Protein AF-A0A2M9P3H0-F1 (afdb_monomer)

Solvent-accessible surface area (backbone atoms only — not comparable to full-atom values): 3738 Å² total; per-residue (Å²): 113,69,70,59,52,53,53,50,52,52,53,52,52,50,53,50,49,54,54,53,63,57,58,56,76,47,36,31,93,84,78,67,42,66,44,51,74,51,75,42,67,54,97,88,38,84,70,46,72,50,79,43,42,62,73,68,55,60,73,73,109

Structure (mmCIF, N/CA/C/O backbone):
data_AF-A0A2M9P3H0-F1
#
_entry.id   AF-A0A2M9P3H0-F1
#
loop_
_atom_site.group_PDB
_atom_site.id
_atom_site.type_symbol
_atom_site.label_atom_id
_atom_site.label_alt_id
_atom_site.label_comp_id
_atom_site.label_asym_id
_atom_site.label_entity_id
_atom_site.label_seq_id
_atom_site.pdbx_PDB_ins_code
_atom_site.Cartn_x
_atom_site.Cartn_y
_atom_site.Cartn_z
_atom_site.occupancy
_atom_site.B_iso_or_equiv
_atom_site.auth_seq_id
_atom_site.auth_comp_id
_atom_site.auth_asym_id
_atom_site.auth_atom_id
_atom_site.pdbx_PDB_model_num
ATOM 1 N N . ARG A 1 1 ? -22.470 -11.151 31.118 1.00 63.28 1 ARG A N 1
ATOM 2 C CA . ARG A 1 1 ? -22.854 -10.232 30.009 1.00 63.28 1 ARG A CA 1
ATOM 3 C C . ARG A 1 1 ? -21.796 -9.155 29.731 1.00 63.28 1 ARG A C 1
ATOM 5 O O . ARG A 1 1 ? -21.403 -9.017 28.583 1.00 63.28 1 ARG A O 1
ATOM 12 N N . LEU A 1 2 ? -21.289 -8.436 30.743 1.00 73.94 2 LEU A N 1
ATOM 13 C CA . LEU A 1 2 ? -20.244 -7.408 30.564 1.00 73.94 2 LEU A CA 1
ATOM 14 C C . LEU A 1 2 ? -18.924 -7.969 29.997 1.00 73.94 2 LEU A C 1
ATOM 16 O O . LEU A 1 2 ? -18.391 -7.434 29.034 1.00 73.94 2 LEU A O 1
ATOM 20 N N . GLN A 1 3 ? -18.459 -9.113 30.511 1.00 74.56 3 GLN A N 1
ATOM 21 C CA . GLN A 1 3 ? -17.231 -9.768 30.034 1.00 74.56 3 GLN A CA 1
ATOM 22 C C . GLN A 1 3 ? -17.281 -10.183 28.551 1.00 74.56 3 GLN A C 1
ATOM 24 O O . GLN A 1 3 ? -16.273 -10.112 27.859 1.00 74.56 3 GLN A O 1
ATOM 29 N N . GLN A 1 4 ? -18.450 -10.580 28.034 1.00 71.81 4 GLN A N 1
ATOM 30 C CA . GLN A 1 4 ? -18.614 -10.917 26.613 1.00 71.81 4 GLN A CA 1
ATOM 31 C C . GLN A 1 4 ? -18.531 -9.673 25.722 1.00 71.81 4 GLN A C 1
ATOM 33 O O . GLN A 1 4 ? -17.922 -9.728 24.659 1.00 71.81 4 GLN A O 1
ATOM 38 N N . LYS A 1 5 ? -19.085 -8.541 26.177 1.00 67.31 5 LYS A N 1
ATOM 39 C CA . LYS A 1 5 ? -18.983 -7.260 25.466 1.00 67.31 5 LYS A CA 1
ATOM 40 C C . LYS A 1 5 ? -17.543 -6.749 25.424 1.00 67.31 5 LYS A C 1
ATOM 42 O O . LYS A 1 5 ? -17.088 -6.342 24.366 1.00 67.31 5 LYS A O 1
ATOM 47 N N . LEU A 1 6 ? -16.811 -6.843 26.537 1.00 72.19 6 LEU A N 1
ATOM 48 C CA . LEU A 1 6 ? -15.395 -6.460 26.592 1.00 72.19 6 LEU A CA 1
ATOM 49 C C . LEU A 1 6 ? -14.532 -7.313 25.652 1.00 72.19 6 LEU A C 1
ATOM 51 O O . LEU A 1 6 ? -13.688 -6.775 24.947 1.00 72.19 6 LEU A O 1
ATOM 55 N N . ARG A 1 7 ? -14.791 -8.626 25.575 1.00 70.56 7 ARG A N 1
ATOM 56 C CA . ARG A 1 7 ? -14.114 -9.514 24.614 1.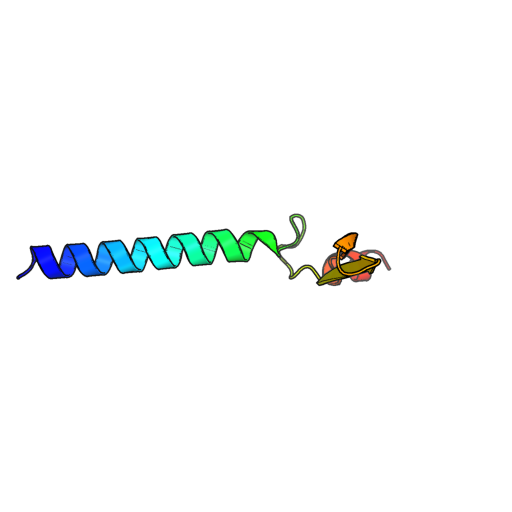00 70.56 7 ARG A CA 1
ATOM 57 C C . ARG A 1 7 ? -14.434 -9.169 23.159 1.00 70.56 7 ARG A C 1
ATOM 59 O O . ARG A 1 7 ? -13.551 -9.275 22.321 1.00 70.56 7 ARG A O 1
ATOM 66 N N . ALA A 1 8 ? -15.671 -8.778 22.854 1.00 70.00 8 ALA A N 1
ATOM 67 C CA . ALA A 1 8 ? -16.036 -8.337 21.510 1.00 70.00 8 ALA A CA 1
ATOM 68 C C . ALA A 1 8 ? -15.313 -7.034 21.139 1.00 70.00 8 ALA A C 1
ATOM 70 O O . ALA A 1 8 ? -14.698 -6.968 20.084 1.00 70.00 8 ALA A O 1
ATOM 71 N N . ILE A 1 9 ? -15.310 -6.042 22.037 1.00 72.75 9 ILE A N 1
ATOM 72 C CA . ILE A 1 9 ? -14.594 -4.772 21.839 1.00 72.75 9 ILE A CA 1
ATOM 73 C C . ILE A 1 9 ? -13.100 -5.024 21.604 1.00 72.75 9 ILE A C 1
ATOM 75 O O . ILE A 1 9 ? -12.569 -4.525 20.623 1.00 72.75 9 ILE A O 1
ATOM 79 N N . ALA A 1 10 ? -12.460 -5.857 22.433 1.00 73.00 10 ALA A N 1
ATOM 80 C CA . ALA A 1 10 ? -11.043 -6.198 22.294 1.00 73.00 10 ALA A CA 1
ATOM 81 C C . ALA A 1 10 ? -10.710 -6.827 20.926 1.00 73.00 10 ALA A C 1
ATOM 83 O O . ALA A 1 10 ? -9.736 -6.438 20.288 1.00 73.00 10 ALA A O 1
ATOM 84 N N . LYS A 1 11 ? -11.553 -7.749 20.442 1.00 70.25 11 LYS A N 1
ATOM 85 C CA . LYS A 1 11 ? -11.390 -8.357 19.112 1.00 70.25 11 LYS A CA 1
ATOM 86 C C . LYS A 1 11 ? -11.542 -7.343 17.980 1.00 70.25 11 LYS A C 1
ATOM 88 O O . LYS A 1 11 ? -10.809 -7.411 17.003 1.00 70.25 11 LYS A O 1
ATOM 93 N N . HIS A 1 12 ? -12.482 -6.408 18.105 1.00 70.88 12 HIS A N 1
ATOM 94 C CA . HIS A 1 12 ? -12.661 -5.352 17.108 1.00 70.88 12 HIS A CA 1
ATOM 95 C C . HIS A 1 12 ? -11.499 -4.355 17.113 1.00 70.88 12 HIS A C 1
ATOM 97 O O . HIS A 1 12 ? -1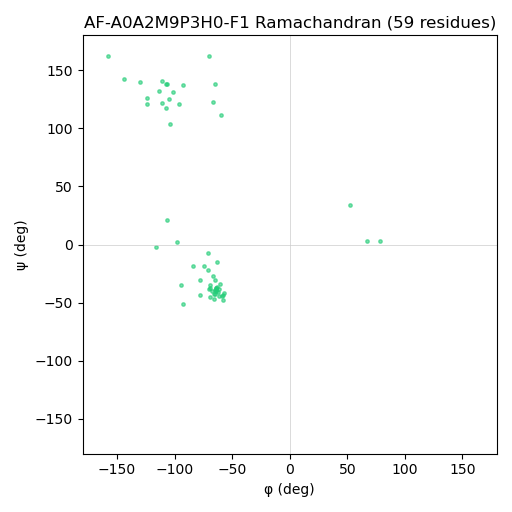1.079 -3.923 16.047 1.00 70.88 12 HIS A O 1
ATOM 103 N N . THR A 1 13 ? -10.945 -4.021 18.281 1.00 72.94 13 THR A N 1
ATOM 104 C CA . THR A 1 13 ? -9.763 -3.153 18.370 1.00 72.94 13 THR A CA 1
ATOM 105 C C . THR A 1 13 ? -8.499 -3.823 17.838 1.00 72.94 13 THR A C 1
ATOM 107 O O . THR A 1 13 ? -7.680 -3.147 17.233 1.00 72.94 13 THR A O 1
ATOM 110 N N . GLU A 1 14 ? -8.351 -5.136 18.021 1.00 73.44 14 GLU A N 1
ATOM 111 C CA . GLU A 1 14 ? -7.237 -5.913 17.463 1.00 73.44 14 GLU A CA 1
ATOM 112 C C . GLU A 1 14 ? -7.333 -6.018 15.935 1.00 73.44 14 GLU A C 1
ATOM 114 O O . GLU A 1 14 ? -6.353 -5.768 15.241 1.00 73.44 14 GLU A O 1
ATOM 119 N N . ALA A 1 15 ? -8.525 -6.304 15.398 1.00 70.25 15 ALA A N 1
ATOM 120 C CA . ALA A 1 15 ? -8.760 -6.296 13.954 1.00 70.25 15 ALA A CA 1
ATOM 121 C C . ALA A 1 15 ? -8.459 -4.919 13.340 1.00 70.25 15 ALA A C 1
ATOM 123 O O . ALA A 1 15 ? -7.754 -4.836 12.341 1.00 70.25 15 ALA A O 1
ATOM 124 N N . LEU A 1 16 ? -8.910 -3.842 13.991 1.00 69.06 16 LEU A N 1
ATOM 125 C CA . LEU A 1 16 ? -8.643 -2.477 13.545 1.00 69.06 16 LEU A CA 1
ATOM 126 C C . LEU A 1 16 ? -7.148 -2.123 13.601 1.00 69.06 16 LEU A C 1
ATOM 128 O O . LEU A 1 16 ? -6.655 -1.450 12.706 1.00 69.06 16 LEU A O 1
ATOM 132 N N . ALA A 1 17 ? -6.420 -2.569 14.628 1.00 68.75 17 ALA A N 1
ATOM 133 C CA . ALA A 1 17 ? -4.975 -2.355 14.721 1.00 68.75 17 ALA A CA 1
ATOM 134 C C . ALA A 1 17 ? -4.217 -3.087 13.601 1.00 68.75 17 ALA A C 1
ATOM 136 O O . ALA A 1 17 ? -3.350 -2.494 12.971 1.00 68.75 17 ALA A O 1
ATOM 137 N N . ASN A 1 18 ? -4.599 -4.330 13.297 1.00 62.25 18 ASN A N 1
ATOM 138 C CA . ASN A 1 18 ? -4.005 -5.084 12.192 1.00 62.25 18 ASN A CA 1
ATOM 139 C C . ASN A 1 18 ? -4.298 -4.432 10.831 1.00 62.25 18 ASN A C 1
ATOM 141 O O . ASN A 1 18 ? -3.412 -4.358 9.987 1.00 62.25 18 ASN A O 1
ATOM 145 N N . GLU A 1 19 ? -5.515 -3.921 10.623 1.00 60.84 19 GLU A N 1
ATOM 146 C CA . GLU A 1 19 ? -5.869 -3.172 9.410 1.0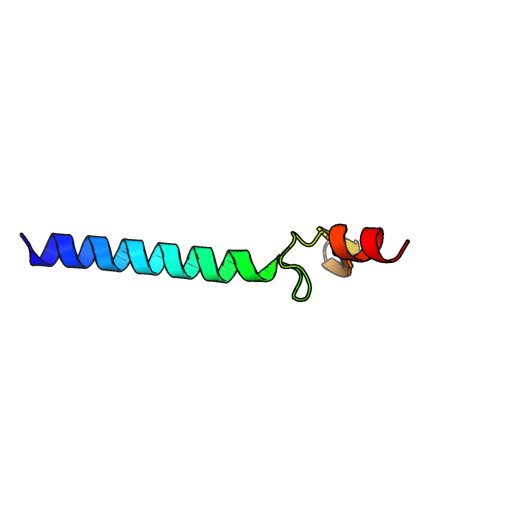0 60.84 19 GLU A CA 1
ATOM 147 C C . GLU A 1 19 ? -5.068 -1.863 9.288 1.00 60.84 19 GLU A C 1
ATOM 149 O O . GLU A 1 19 ? -4.640 -1.501 8.193 1.00 60.84 19 GLU A O 1
ATOM 154 N N . LEU A 1 20 ? -4.813 -1.166 10.401 1.00 59.78 20 LEU A N 1
ATOM 155 C CA . LEU A 1 20 ? -3.984 0.044 10.425 1.00 59.78 20 LEU A CA 1
ATOM 156 C C . LEU A 1 20 ? -2.506 -0.249 10.122 1.00 59.78 20 LEU A C 1
ATOM 158 O O . LEU A 1 20 ? -1.894 0.497 9.360 1.00 59.78 20 LEU A O 1
ATOM 162 N N . ASP A 1 21 ? -1.959 -1.351 10.639 1.00 58.47 21 ASP A N 1
ATOM 163 C CA . ASP A 1 21 ? -0.581 -1.781 10.359 1.00 58.47 21 ASP A CA 1
ATOM 164 C C . ASP A 1 21 ? -0.376 -2.202 8.889 1.00 58.47 21 ASP A C 1
ATOM 166 O O . ASP A 1 21 ? 0.732 -2.096 8.354 1.00 58.47 21 ASP A O 1
ATOM 170 N N . GLU A 1 22 ? -1.423 -2.667 8.198 1.00 57.72 22 GLU A N 1
ATOM 171 C CA . GLU A 1 22 ? -1.352 -2.934 6.754 1.00 57.72 22 GLU A CA 1
ATOM 172 C C . GLU A 1 22 ? -1.443 -1.661 5.904 1.00 57.72 22 GLU A C 1
ATOM 174 O O . GLU A 1 22 ? -0.798 -1.588 4.858 1.00 57.72 22 GLU A O 1
ATOM 179 N N . ILE A 1 23 ? -2.149 -0.627 6.374 1.00 55.72 23 ILE A N 1
ATOM 180 C CA . ILE A 1 23 ? -2.258 0.669 5.683 1.00 55.72 23 ILE A CA 1
ATOM 181 C C . ILE A 1 23 ? -0.905 1.396 5.601 1.00 55.72 23 ILE A C 1
ATOM 183 O O . ILE A 1 23 ? -0.668 2.128 4.638 1.00 55.72 23 ILE A O 1
ATOM 187 N N . ASP A 1 24 ? -0.007 1.199 6.567 1.00 55.88 24 ASP A N 1
ATOM 188 C CA . ASP A 1 24 ? 1.306 1.858 6.573 1.00 55.88 24 ASP A CA 1
ATOM 189 C C . ASP A 1 24 ? 2.299 1.273 5.555 1.00 55.88 24 ASP A C 1
ATOM 191 O O . ASP A 1 24 ? 3.253 1.952 5.171 1.00 55.88 24 ASP A O 1
ATOM 195 N N . LYS A 1 25 ? 2.068 0.054 5.045 1.00 62.41 25 LYS A N 1
ATOM 196 C CA . LYS A 1 25 ? 2.979 -0.585 4.075 1.00 62.41 25 LYS A CA 1
ATOM 197 C C . LYS A 1 25 ? 2.953 0.071 2.690 1.00 62.41 25 LYS A C 1
ATOM 199 O O . LYS A 1 25 ? 3.946 -0.017 1.972 1.00 62.41 25 LYS A O 1
ATOM 204 N N . ASP A 1 26 ? 1.879 0.789 2.361 1.00 71.06 26 ASP A N 1
ATOM 205 C CA . ASP A 1 26 ? 1.700 1.495 1.084 1.00 71.06 26 ASP A CA 1
ATOM 206 C C . ASP A 1 26 ? 1.849 3.023 1.219 1.00 71.06 26 ASP A C 1
ATOM 208 O O . ASP A 1 26 ? 1.374 3.792 0.374 1.00 71.06 26 ASP A O 1
ATOM 212 N N . ARG A 1 27 ? 2.512 3.499 2.283 1.00 81.88 27 ARG A N 1
ATOM 213 C CA . ARG A 1 27 ? 2.746 4.931 2.518 1.00 81.88 27 ARG A CA 1
ATOM 214 C C . ARG A 1 27 ? 4.205 5.326 2.371 1.00 81.88 27 ARG A C 1
ATOM 216 O O . ARG A 1 27 ? 5.128 4.643 2.802 1.00 81.88 27 ARG A O 1
ATOM 223 N N . CYS A 1 28 ? 4.418 6.495 1.777 1.00 82.62 28 CYS A N 1
ATOM 224 C CA . CYS A 1 28 ? 5.733 7.087 1.621 1.00 82.62 28 CYS A CA 1
ATOM 225 C C . CYS A 1 28 ? 6.304 7.464 2.987 1.00 82.62 28 CYS A C 1
ATOM 227 O O . CYS A 1 28 ? 5.733 8.292 3.693 1.00 82.62 28 CYS A O 1
ATOM 229 N N . SER A 1 29 ? 7.479 6.933 3.314 1.00 81.56 29 SER A N 1
ATOM 230 C CA . SER A 1 29 ? 8.190 7.226 4.565 1.00 81.56 29 SER A CA 1
ATOM 231 C C . SER A 1 29 ? 8.613 8.691 4.726 1.00 81.56 29 SER A C 1
ATOM 233 O O . SER A 1 29 ? 8.966 9.104 5.827 1.00 81.56 29 SER A O 1
ATOM 235 N N . VAL A 1 30 ? 8.584 9.483 3.648 1.00 83.75 30 VAL A N 1
ATOM 236 C CA . VAL A 1 30 ? 8.965 10.903 3.661 1.00 83.75 30 VAL A CA 1
ATOM 237 C C . VAL A 1 30 ? 7.755 11.807 3.891 1.00 83.75 30 VAL A C 1
ATOM 239 O O . VAL A 1 30 ? 7.795 12.675 4.756 1.00 83.75 30 VAL A O 1
ATOM 242 N N . CYS A 1 31 ? 6.679 11.628 3.119 1.00 85.25 31 CYS A N 1
ATOM 243 C CA . CYS A 1 31 ? 5.538 12.552 3.123 1.00 85.25 31 CYS A CA 1
ATOM 244 C C . CYS A 1 31 ? 4.217 11.939 3.616 1.00 85.25 31 CYS A C 1
ATOM 246 O O . CYS A 1 31 ? 3.198 12.632 3.627 1.00 85.25 31 CYS A O 1
ATOM 248 N N . GLY A 1 32 ? 4.197 10.644 3.956 1.00 84.12 32 GLY A N 1
ATOM 249 C CA . GLY A 1 32 ? 2.999 9.891 4.363 1.00 84.12 32 GLY A CA 1
ATOM 250 C C . GLY A 1 32 ? 1.951 9.690 3.257 1.00 84.12 32 GLY A C 1
ATOM 251 O O . GLY A 1 32 ? 0.873 9.143 3.511 1.00 84.12 32 GLY A O 1
ATOM 252 N N . GLY A 1 33 ? 2.241 10.157 2.037 1.00 83.00 33 GLY A N 1
ATOM 253 C CA . GLY A 1 33 ? 1.382 10.016 0.863 1.00 83.00 33 GLY A CA 1
ATOM 254 C C . GLY A 1 33 ? 1.305 8.574 0.366 1.00 83.00 33 GLY A C 1
ATOM 255 O O . GLY A 1 33 ? 2.150 7.752 0.709 1.00 83.00 33 GLY A O 1
ATOM 256 N N . ALA A 1 34 ? 0.291 8.272 -0.443 1.00 82.31 34 ALA A N 1
ATOM 257 C CA . ALA A 1 34 ? 0.134 6.948 -1.037 1.00 82.31 34 ALA A CA 1
ATOM 258 C C . ALA A 1 34 ? 1.284 6.637 -2.008 1.00 82.31 34 ALA A C 1
ATOM 260 O O . ALA A 1 34 ? 1.701 7.495 -2.790 1.00 82.31 34 ALA A O 1
ATOM 261 N N . ILE A 1 35 ? 1.779 5.405 -1.953 1.00 85.81 35 ILE A N 1
ATOM 262 C CA . ILE A 1 35 ? 2.757 4.860 -2.887 1.00 85.81 35 ILE A CA 1
ATOM 263 C C . ILE A 1 35 ? 2.019 4.145 -4.022 1.00 85.81 35 ILE A C 1
ATOM 265 O 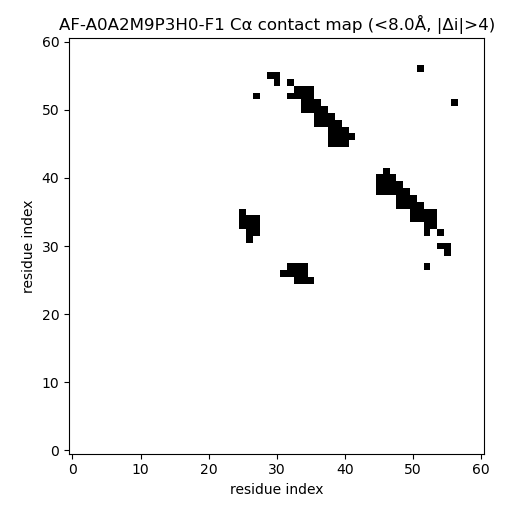O . ILE A 1 35 ? 1.074 3.395 -3.798 1.00 85.81 35 ILE A O 1
ATOM 269 N N . HIS A 1 36 ? 2.478 4.344 -5.254 1.00 84.69 36 HIS A N 1
ATOM 270 C CA . HIS A 1 36 ? 2.080 3.552 -6.410 1.00 84.69 36 HIS A CA 1
ATOM 271 C C . HIS A 1 36 ? 3.111 2.451 -6.657 1.00 84.69 36 HIS A C 1
ATOM 273 O O . HIS A 1 36 ? 4.287 2.736 -6.892 1.00 84.69 36 HIS A O 1
ATOM 279 N N . ARG A 1 37 ? 2.669 1.190 -6.624 1.00 85.50 37 ARG A N 1
ATOM 280 C CA . ARG A 1 37 ? 3.498 0.023 -6.941 1.00 85.50 37 ARG A CA 1
ATOM 281 C C . ARG A 1 37 ? 3.029 -0.617 -8.245 1.00 85.50 37 ARG A C 1
ATOM 283 O O . ARG A 1 37 ? 1.891 -1.062 -8.346 1.00 85.50 37 ARG A O 1
ATOM 290 N N . THR A 1 38 ? 3.926 -0.708 -9.219 1.00 87.44 38 THR A N 1
ATOM 291 C CA . THR A 1 38 ? 3.707 -1.414 -10.487 1.00 87.44 38 THR A CA 1
ATOM 292 C C . THR A 1 38 ? 4.516 -2.700 -10.477 1.00 87.44 38 THR A C 1
ATOM 294 O O . THR A 1 38 ? 5.744 -2.656 -10.398 1.00 87.44 38 THR A O 1
ATOM 297 N N . ILE A 1 39 ? 3.839 -3.844 -10.555 1.00 91.19 39 ILE A N 1
ATOM 298 C CA . ILE A 1 39 ? 4.469 -5.168 -10.554 1.00 91.19 39 ILE A CA 1
ATOM 299 C C . ILE A 1 39 ? 4.512 -5.706 -11.987 1.00 91.19 39 ILE A C 1
ATOM 301 O O . ILE A 1 39 ? 3.508 -5.693 -12.698 1.00 91.19 39 ILE A O 1
ATOM 305 N N . TYR A 1 40 ? 5.680 -6.180 -12.403 1.00 92.56 40 TYR A N 1
ATOM 306 C CA . TYR A 1 40 ? 5.932 -6.777 -13.707 1.00 92.56 40 TYR A CA 1
ATOM 307 C C . TYR A 1 40 ? 6.057 -8.288 -13.554 1.00 92.56 40 TYR A C 1
ATOM 309 O O . TYR A 1 40 ? 6.885 -8.777 -12.783 1.00 92.56 40 TYR A O 1
ATOM 317 N N . TYR A 1 41 ? 5.256 -9.021 -14.321 1.00 94.25 41 TYR A N 1
ATOM 318 C CA . TYR A 1 41 ? 5.241 -10.479 -14.316 1.00 94.25 41 TYR A CA 1
ATOM 319 C C . TYR A 1 41 ? 5.874 -11.026 -15.599 1.00 94.25 41 TYR A C 1
ATOM 321 O O . TYR A 1 41 ? 5.602 -10.519 -16.687 1.00 94.25 41 TYR A O 1
ATOM 329 N N . VAL A 1 42 ? 6.684 -12.077 -15.476 1.00 93.25 42 VAL A N 1
ATOM 330 C CA . VAL A 1 42 ? 7.207 -12.874 -16.595 1.00 93.25 42 VAL A CA 1
ATOM 331 C C . VAL A 1 42 ? 6.817 -14.323 -16.336 1.00 93.25 42 VAL A C 1
ATOM 333 O O . VAL A 1 42 ? 7.040 -14.838 -15.243 1.00 93.25 42 VAL A O 1
ATOM 336 N N . ASP A 1 43 ? 6.155 -14.949 -17.308 1.00 94.38 43 ASP A N 1
ATOM 337 C CA . ASP A 1 43 ? 5.629 -16.318 -17.201 1.00 94.38 43 ASP A CA 1
ATOM 338 C C . ASP A 1 43 ? 4.744 -16.559 -15.960 1.00 94.38 43 ASP A C 1
ATOM 340 O O . ASP A 1 43 ? 4.725 -17.636 -15.369 1.00 94.38 43 ASP A O 1
ATOM 344 N N . GLY A 1 44 ? 3.991 -15.532 -15.548 1.00 91.06 44 GLY A N 1
ATOM 345 C CA . GLY A 1 44 ? 3.099 -15.590 -14.384 1.00 91.06 44 GLY A CA 1
ATOM 346 C C . GLY A 1 44 ? 3.799 -15.449 -13.028 1.00 91.06 44 GLY A C 1
ATOM 347 O O . GLY A 1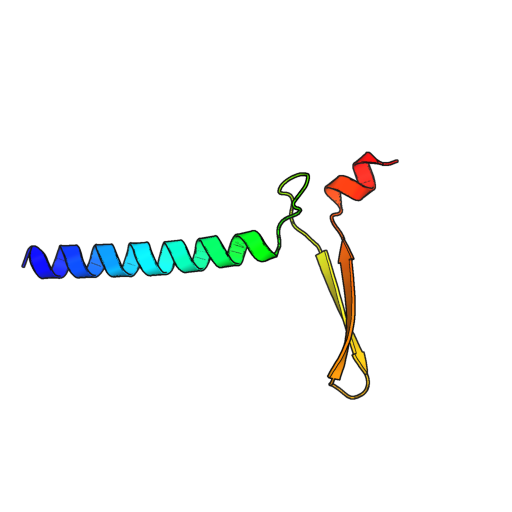 44 ? 3.128 -15.500 -12.000 1.00 91.06 44 GLY A O 1
ATOM 348 N N . ILE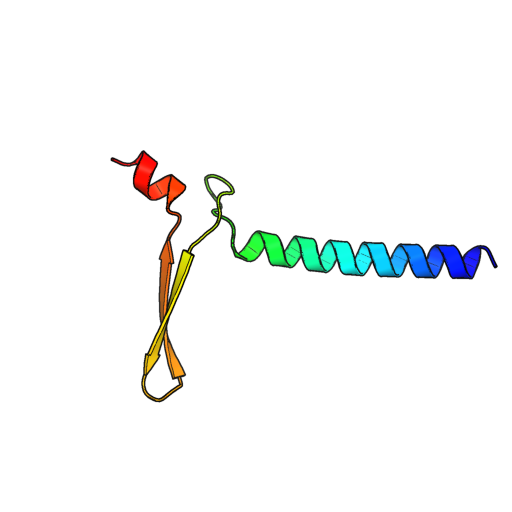 A 1 45 ? 5.117 -15.233 -13.010 1.00 91.31 45 ILE A N 1
ATOM 349 C CA . ILE 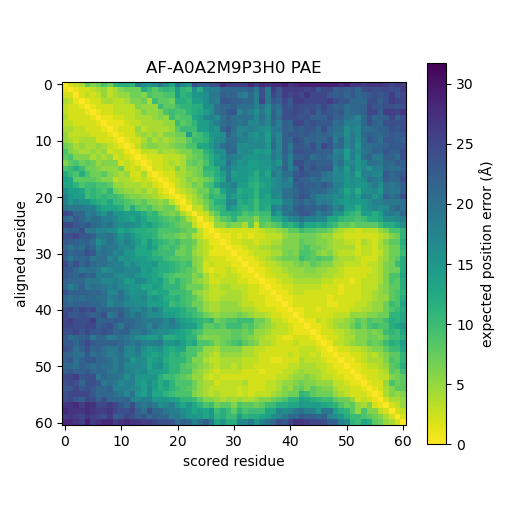A 1 45 ? 5.912 -15.009 -11.798 1.00 91.31 45 ILE A CA 1
ATOM 350 C C . ILE A 1 45 ? 6.291 -13.528 -11.722 1.00 91.31 45 ILE A C 1
ATOM 352 O O . ILE A 1 45 ? 6.640 -12.922 -12.735 1.00 91.31 45 ILE A O 1
ATOM 356 N N . GLU A 1 46 ? 6.207 -12.929 -10.531 1.00 89.81 46 GLU A N 1
ATOM 357 C CA . GLU A 1 46 ? 6.692 -11.564 -10.295 1.00 89.81 46 GLU A CA 1
ATOM 358 C C . GLU A 1 46 ? 8.191 -11.505 -10.610 1.00 89.81 46 GLU A C 1
ATOM 360 O O . GLU A 1 46 ? 9.012 -12.112 -9.925 1.00 89.81 46 GLU A O 1
ATOM 365 N N . ALA A 1 47 ? 8.536 -10.796 -11.681 1.00 92.88 47 ALA A N 1
ATOM 366 C CA . ALA A 1 47 ? 9.908 -10.651 -12.145 1.00 92.88 47 ALA A CA 1
ATOM 367 C C . ALA A 1 47 ? 10.544 -9.373 -11.597 1.00 92.88 47 ALA A C 1
ATOM 369 O O . ALA A 1 47 ? 11.744 -9.335 -11.332 1.00 92.88 47 ALA A O 1
ATOM 370 N N . ASN A 1 48 ? 9.749 -8.308 -11.456 1.00 90.44 48 ASN A N 1
ATOM 371 C CA . ASN A 1 48 ? 10.218 -7.023 -10.956 1.00 90.44 48 ASN A CA 1
ATOM 372 C C . ASN A 1 48 ? 9.058 -6.186 -10.400 1.00 90.44 48 ASN A C 1
ATOM 374 O O . ASN A 1 48 ? 7.903 -6.405 -10.754 1.00 90.44 48 ASN A O 1
ATOM 378 N N . SER A 1 49 ? 9.358 -5.171 -9.593 1.00 88.38 49 SER A N 1
ATOM 379 C CA . SER A 1 49 ? 8.375 -4.164 -9.195 1.00 88.38 49 SER A CA 1
ATOM 380 C C . SER A 1 49 ? 9.013 -2.787 -9.073 1.00 88.38 49 SER A C 1
ATOM 382 O O . SER A 1 49 ? 10.140 -2.663 -8.598 1.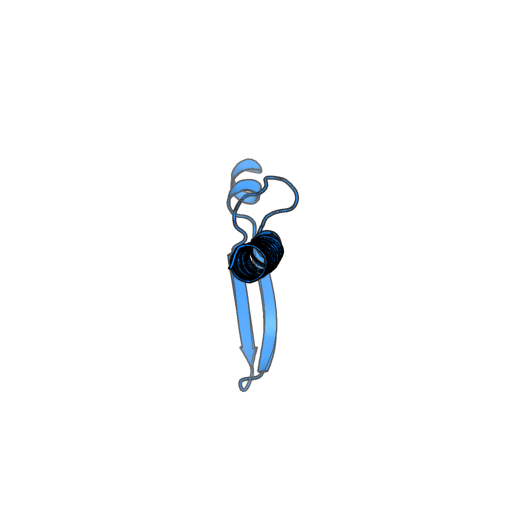00 88.38 49 SER A O 1
ATOM 384 N N . VAL A 1 50 ? 8.275 -1.760 -9.480 1.00 88.75 50 VAL A N 1
ATOM 385 C CA . VAL A 1 50 ? 8.658 -0.354 -9.346 1.00 88.75 50 VAL A CA 1
ATOM 386 C C . VAL A 1 50 ? 7.708 0.311 -8.363 1.00 88.75 50 VAL A C 1
ATOM 388 O O . VAL A 1 50 ? 6.494 0.153 -8.468 1.00 88.75 50 VAL A O 1
ATOM 391 N N . THR A 1 51 ? 8.271 1.055 -7.417 1.00 85.06 51 THR A N 1
ATOM 392 C CA . THR A 1 51 ? 7.553 1.680 -6.307 1.00 85.06 51 THR A CA 1
ATOM 393 C C . THR A 1 51 ? 7.839 3.176 -6.326 1.00 85.06 51 THR A C 1
ATOM 395 O O . THR A 1 51 ? 8.997 3.576 -6.238 1.00 85.06 51 THR A O 1
ATOM 398 N N . VAL A 1 52 ? 6.796 3.995 -6.449 1.00 86.12 52 VAL A N 1
ATOM 399 C CA . VAL A 1 52 ? 6.895 5.448 -6.639 1.00 86.12 52 VAL A CA 1
ATOM 400 C C . VAL A 1 52 ? 5.993 6.176 -5.648 1.00 86.12 52 VAL A C 1
ATOM 402 O O . VAL A 1 52 ? 4.866 5.758 -5.407 1.00 86.12 52 VAL A O 1
ATOM 405 N N . CYS A 1 53 ? 6.468 7.292 -5.093 1.00 89.00 53 CYS A N 1
ATOM 406 C CA . CYS A 1 53 ? 5.624 8.245 -4.373 1.00 89.00 53 CYS A CA 1
ATOM 407 C C . CYS A 1 53 ? 5.375 9.467 -5.272 1.00 89.00 53 CYS A C 1
ATOM 409 O O . CYS A 1 53 ? 6.272 10.307 -5.364 1.00 89.00 53 CYS A O 1
ATOM 411 N N . PRO A 1 54 ? 4.182 9.615 -5.884 1.00 82.25 54 PRO A N 1
ATOM 412 C CA . PRO A 1 54 ? 3.909 10.709 -6.822 1.00 82.25 54 PRO A CA 1
ATOM 413 C C . PRO A 1 54 ? 4.137 12.080 -6.182 1.00 82.25 54 PRO A C 1
ATOM 415 O O . PRO A 1 54 ? 4.799 12.943 -6.738 1.00 82.25 54 PRO A O 1
ATOM 418 N N . LYS A 1 55 ? 3.701 12.230 -4.926 1.00 83.25 55 LYS A N 1
ATOM 419 C CA . LYS A 1 55 ? 3.823 13.482 -4.177 1.00 83.25 55 LYS A CA 1
ATOM 420 C C . LYS A 1 55 ? 5.278 13.927 -3.979 1.00 83.25 55 LYS A C 1
ATOM 422 O O . LYS A 1 55 ? 5.561 15.112 -4.042 1.00 83.25 55 LYS A O 1
ATOM 427 N N . CYS A 1 56 ? 6.199 12.994 -3.734 1.00 83.56 56 CYS A N 1
ATOM 428 C CA . CYS A 1 56 ? 7.618 13.326 -3.568 1.00 83.56 56 CYS A CA 1
ATOM 429 C C . CYS A 1 56 ? 8.378 13.440 -4.893 1.00 83.56 56 CYS A C 1
ATOM 431 O O . CYS A 1 56 ? 9.483 13.980 -4.890 1.00 83.56 56 CYS A O 1
ATOM 433 N N . GLU A 1 57 ? 7.848 12.885 -5.984 1.00 79.06 57 GLU A N 1
ATOM 434 C CA . GLU A 1 57 ? 8.414 13.084 -7.319 1.00 79.06 57 GLU A CA 1
ATOM 435 C C . GLU A 1 57 ? 8.038 14.455 -7.878 1.00 79.06 57 GLU A C 1
ATOM 437 O O . GLU A 1 57 ? 8.923 15.161 -8.356 1.00 79.06 57 GLU A O 1
ATOM 442 N N . ASP A 1 58 ? 6.779 14.870 -7.723 1.00 68.69 58 ASP A N 1
ATOM 443 C CA . ASP A 1 58 ? 6.300 16.181 -8.172 1.00 68.69 58 ASP A CA 1
ATOM 444 C C . ASP A 1 58 ? 7.001 17.339 -7.431 1.00 68.69 58 ASP A C 1
ATOM 446 O O . ASP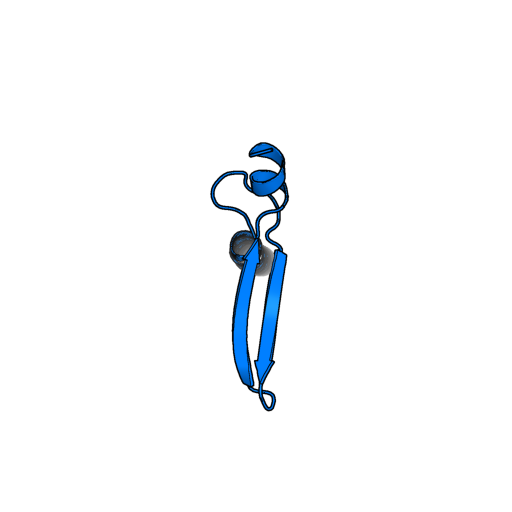 A 1 58 ? 7.342 18.347 -8.043 1.00 68.69 58 ASP A O 1
ATOM 450 N N . ASP A 1 59 ? 7.307 17.176 -6.136 1.00 59.34 59 ASP A N 1
ATOM 451 C CA . ASP A 1 59 ? 8.015 18.179 -5.315 1.00 59.34 59 ASP A CA 1
ATOM 452 C C . ASP A 1 59 ? 9.512 18.348 -5.678 1.00 59.34 59 ASP A C 1
ATOM 454 O O . ASP A 1 59 ? 10.186 19.229 -5.138 1.00 59.34 59 ASP A O 1
ATOM 458 N N . LYS A 1 60 ? 10.070 17.500 -6.556 1.00 56.28 60 LYS A N 1
ATOM 459 C CA . LYS A 1 60 ? 11.461 17.610 -7.044 1.00 56.28 60 LYS A CA 1
ATOM 460 C C . LYS A 1 60 ? 11.581 18.294 -8.414 1.00 56.28 60 LYS A C 1
ATOM 462 O O . LYS A 1 60 ? 12.702 18.369 -8.927 1.00 56.28 60 LYS A O 1
ATOM 467 N N . GLY A 1 61 ? 10.462 18.743 -8.988 1.00 43.97 61 GLY A N 1
ATOM 468 C CA . GLY A 1 61 ? 10.376 19.477 -10.258 1.00 43.97 61 GLY A CA 1
ATOM 469 C C . GLY A 1 61 ? 10.550 20.982 -10.111 1.00 43.97 61 GLY A C 1
ATOM 470 O O . GLY A 1 61 ? 9.912 21.568 -9.210 1.00 43.97 61 GLY A O 1
#

Radius of gyration: 18.78 Å; Cα contacts (8 Å, |Δi|>4): 47; chains: 1; bounding box: 34×36×48 Å

pLDDT: mean 76.59, std 12.07, range [43.97, 94.38]

Sequence (61 aa):
RLQQKLRAIAKHTEALANELDEIDKDRCSVCGGAIHRTIYYVDGIEANSVTVCPKCEDDKG

Nearest PDB structures (foldseek):
  7mt7-assembly1_X  TM=3.741E-01  e=2.000E+00  Mycobacterium tuberculosis H37Rv
  7nhm-assembly1_1  TM=3.626E-01  e=2.625E+00  Staphylococcus aureus subsp. aureus NCTC 8325
  6tmk-assembly1_e2  TM=3.384E-01  e=4.520E+00  Toxoplasma gondii GT1
  7nhl-assembly1_1  TM=3.227E-01  e=4.838E+00  Staphylococcus aureus subsp. aureus NCTC 8325

Foldseek 3Di:
DVVVVVVVVVVVVVVVVVVVVVLQVQADPPPRAGKDKDFDDDPNHGPDIDIDRPVVVVVVD

Secondary structure (DSSP, 8-state):
-HHHHHHHHHHHHHHHHHHHHHHGGGB-TTT-PBPEEEEEEETTEEEEEEEE-HHHHHTT-

Mean predicted aligned error: 11.62 Å